Protein AF-A0A9E6D461-F1 (afdb_monomer)

Foldseek 3Di:
DDDDPPPDDDDPDDPPDDDDCDVVQLVVQLVVLLVVLVVLCVVPVFDPVLSVLSSVLSSQLSVQCVVPPPPDDCPDPSNVVSNVVSVVSSLVSNCVRDPPVSVVVVVVVVVVVD

Sequence (114 aa):
MKKLITIGILAFLFVLGTQNLAAQNIKNIDVYAKTQSQEVKKLFDLDENATQVVWRAFYVKAKSYAESIDGKDQKSQSVIDVKKRIENIFKNTILMVLDDTQYTKFVKWMDNRK

Radius of gyration: 16.55 Å; Cα contacts (8 Å, |Δi|>4): 66; chains: 1; bounding box: 48×41×31 Å

Solvent-accessible surface area (backbone atoms only — not comparable to full-atom values): 6787 Å² total; per-residue (Å²): 139,83,90,77,82,83,82,83,85,86,84,87,77,82,89,88,75,87,89,73,56,68,68,56,48,53,52,50,38,51,53,50,13,50,52,52,20,53,52,52,20,69,74,68,71,48,53,72,67,49,27,49,52,41,21,51,34,45,32,53,44,52,50,48,41,61,73,69,42,61,98,52,64,73,83,39,67,68,40,47,53,49,50,53,51,45,52,49,53,34,51,56,52,44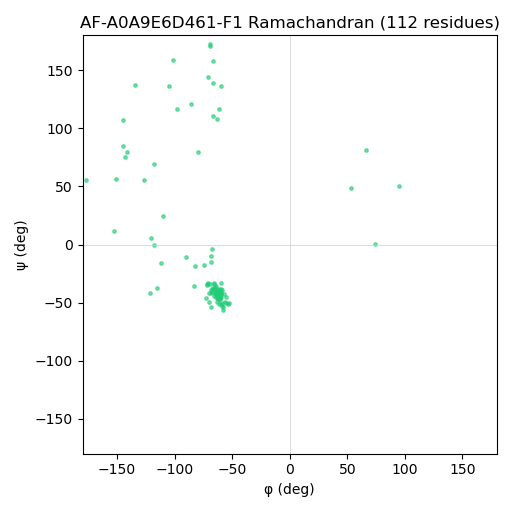,57,75,68,33,55,75,70,54,43,55,53,48,51,53,58,55,60,77,71,113

pLDDT: mean 82.26, std 18.4, range [36.72, 97.81]

Structure (mmCIF, N/CA/C/O backbone):
data_AF-A0A9E6D461-F1
#
_entry.id   AF-A0A9E6D461-F1
#
loop_
_atom_site.group_PDB
_atom_site.id
_atom_site.type_symbol
_atom_site.label_atom_id
_atom_site.label_alt_id
_atom_site.label_comp_id
_atom_site.label_asym_id
_atom_site.label_entity_id
_atom_site.label_seq_id
_atom_site.pdbx_PDB_ins_code
_atom_site.Cartn_x
_atom_site.Cartn_y
_atom_site.Cartn_z
_atom_site.occupancy
_atom_site.B_iso_or_equiv
_atom_site.auth_seq_id
_atom_site.auth_comp_id
_atom_site.auth_asym_id
_atom_site.auth_atom_id
_atom_site.pdbx_PDB_model_num
ATOM 1 N N . MET A 1 1 ? 28.836 29.241 13.885 1.00 42.00 1 MET A N 1
ATOM 2 C CA . MET A 1 1 ? 28.415 29.317 12.463 1.00 42.00 1 MET A CA 1
ATOM 3 C C . MET A 1 1 ? 28.516 27.905 11.890 1.00 42.00 1 MET A C 1
ATOM 5 O O . MET A 1 1 ? 29.571 27.329 12.067 1.00 42.00 1 MET A O 1
ATOM 9 N N . LYS A 1 2 ? 27.528 27.230 11.296 1.00 36.72 2 LYS A N 1
ATOM 10 C CA . LYS A 1 2 ? 26.151 27.533 10.879 1.00 36.72 2 LYS A CA 1
ATOM 11 C C . LYS A 1 2 ? 25.262 26.358 11.335 1.00 36.72 2 LYS A C 1
ATOM 13 O O . LYS A 1 2 ? 25.659 25.207 11.204 1.00 36.72 2 LYS A O 1
ATOM 18 N N . LYS A 1 3 ? 24.084 26.658 11.885 1.00 47.97 3 LYS A N 1
ATOM 19 C CA . LYS A 1 3 ? 23.029 25.682 12.187 1.00 47.97 3 LYS A CA 1
ATOM 20 C C . LYS A 1 3 ? 22.199 25.491 10.920 1.00 47.97 3 LYS A C 1
ATOM 22 O O . LYS A 1 3 ? 21.629 26.472 10.462 1.00 47.97 3 LYS A O 1
ATOM 27 N N . LEU A 1 4 ? 22.108 24.272 1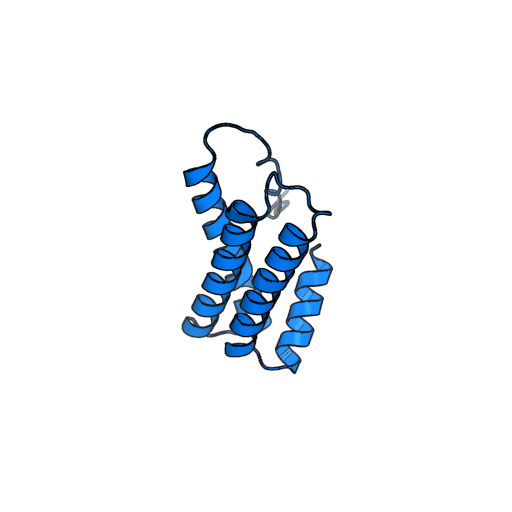0.397 1.00 45.47 4 LEU A N 1
ATOM 28 C CA . LEU A 1 4 ? 21.034 23.848 9.492 1.00 45.47 4 LEU A CA 1
ATOM 29 C C . LEU A 1 4 ? 20.659 22.409 9.842 1.00 45.47 4 LEU A C 1
ATOM 31 O O . LEU A 1 4 ? 21.088 21.441 9.222 1.00 45.47 4 LEU A O 1
ATOM 35 N N . ILE A 1 5 ? 19.863 22.300 10.902 1.00 53.41 5 ILE A N 1
ATOM 36 C CA . ILE A 1 5 ? 19.035 21.132 11.162 1.00 53.41 5 ILE A CA 1
ATOM 37 C C . ILE A 1 5 ? 18.042 21.077 9.997 1.00 53.41 5 ILE A C 1
ATOM 39 O O . ILE A 1 5 ? 17.151 21.920 9.909 1.00 53.41 5 ILE A O 1
ATOM 43 N N . THR A 1 6 ? 18.202 20.118 9.087 1.00 43.38 6 THR A N 1
ATOM 44 C CA . THR A 1 6 ? 17.177 19.836 8.074 1.00 43.38 6 THR A CA 1
ATOM 45 C C . THR A 1 6 ? 16.091 18.995 8.742 1.00 43.38 6 THR A C 1
ATOM 47 O O . THR A 1 6 ? 16.068 17.772 8.657 1.00 43.38 6 THR A O 1
ATOM 50 N N . ILE A 1 7 ? 15.229 19.686 9.492 1.00 49.50 7 ILE A N 1
ATOM 51 C CA . ILE A 1 7 ? 13.894 19.225 9.878 1.00 49.50 7 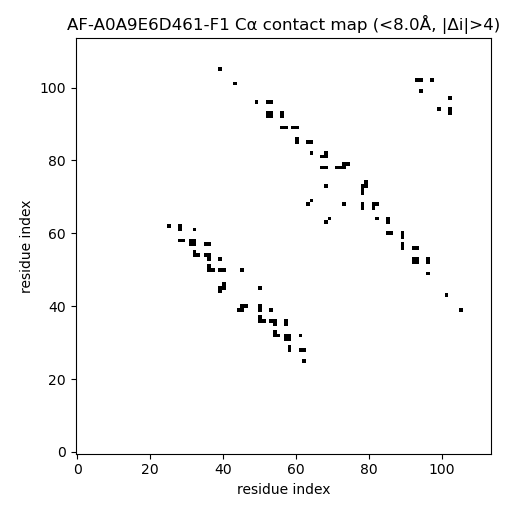ILE A CA 1
ATOM 52 C C . ILE A 1 7 ? 13.113 19.027 8.579 1.00 49.50 7 ILE A C 1
ATOM 54 O O . ILE A 1 7 ? 12.902 19.982 7.836 1.00 49.50 7 ILE A O 1
ATOM 58 N N . GLY A 1 8 ? 12.717 17.789 8.288 1.00 47.94 8 GLY A N 1
ATOM 59 C CA . GLY A 1 8 ? 12.007 17.473 7.049 1.00 47.94 8 GLY A CA 1
ATOM 60 C C . GLY A 1 8 ? 11.078 16.266 7.104 1.00 47.94 8 GLY A C 1
ATOM 61 O O . GLY A 1 8 ? 10.636 15.832 6.051 1.00 47.94 8 GLY A O 1
ATOM 62 N N . ILE A 1 9 ? 10.772 15.713 8.284 1.00 50.94 9 ILE A N 1
ATOM 63 C CA . ILE A 1 9 ? 9.711 14.704 8.444 1.00 50.94 9 ILE A CA 1
ATOM 64 C C . ILE A 1 9 ? 9.014 14.950 9.785 1.00 50.94 9 ILE A C 1
ATOM 66 O O . ILE A 1 9 ? 9.254 14.264 10.773 1.00 50.94 9 ILE A O 1
ATOM 70 N N . LEU A 1 10 ? 8.175 15.983 9.845 1.00 55.03 10 LEU A N 1
ATOM 71 C CA . LEU A 1 10 ? 7.228 16.149 10.946 1.00 55.03 10 LEU A CA 1
ATOM 72 C C . LEU A 1 10 ? 5.929 16.765 10.420 1.00 55.03 10 LEU A C 1
ATOM 74 O O . LEU A 1 10 ? 5.729 17.973 10.464 1.00 55.03 10 LEU A O 1
ATOM 78 N N . ALA A 1 11 ? 5.048 15.911 9.906 1.00 47.28 11 ALA A N 1
ATOM 79 C CA . ALA A 1 11 ? 3.637 16.231 9.706 1.00 47.28 11 ALA A CA 1
ATOM 80 C C . ALA A 1 11 ? 2.791 14.949 9.802 1.00 47.28 11 ALA A C 1
ATOM 82 O O . ALA A 1 11 ? 2.079 14.583 8.878 1.00 47.28 11 ALA A O 1
ATOM 83 N N . PHE A 1 12 ? 2.903 14.245 10.932 1.00 51.47 12 PHE A N 1
ATOM 84 C CA . PHE A 1 12 ? 1.965 13.184 11.339 1.00 51.47 12 PHE A CA 1
ATOM 85 C C . PHE A 1 12 ? 1.120 13.613 12.548 1.00 51.47 12 PHE A C 1
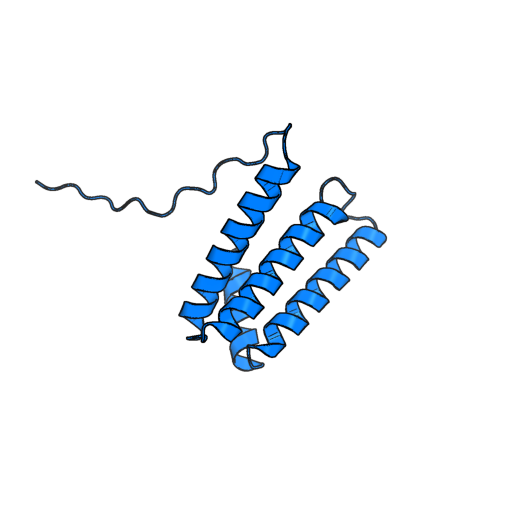ATOM 87 O O . PHE A 1 12 ? 0.631 12.799 13.324 1.00 51.47 12 PHE A O 1
ATOM 94 N N . LEU A 1 13 ? 0.955 14.923 12.720 1.00 52.19 13 LEU A N 1
ATOM 95 C CA . LEU A 1 13 ? 0.184 15.496 13.806 1.00 52.19 13 LEU A CA 1
ATOM 96 C C . LEU A 1 13 ? -1.231 15.843 13.325 1.00 52.19 13 LEU A C 1
ATOM 98 O O . LEU A 1 13 ? -1.421 16.720 12.491 1.00 52.19 13 LEU A O 1
ATOM 102 N N . PHE A 1 14 ? -2.198 15.149 13.930 1.00 47.56 14 PHE A N 1
ATOM 103 C CA . PHE A 1 14 ? -3.575 15.588 14.168 1.00 47.56 14 PHE A CA 1
ATOM 104 C C . PHE A 1 14 ? -4.501 15.815 12.963 1.00 47.56 14 PHE A C 1
ATOM 106 O O . PHE A 1 14 ? -4.848 16.945 12.637 1.00 47.56 14 PHE A O 1
ATOM 113 N N . VAL A 1 15 ? -5.087 14.734 12.436 1.00 55.03 15 VAL A N 1
ATOM 114 C CA . VAL A 1 15 ? -6.435 14.818 11.832 1.00 55.03 15 VAL A CA 1
ATOM 115 C C . VAL A 1 15 ? -7.352 13.761 12.453 1.00 55.03 15 VAL A C 1
ATOM 117 O O . VAL A 1 15 ? -7.937 12.917 11.788 1.00 55.03 15 VAL A O 1
ATOM 120 N N . LEU A 1 16 ? -7.458 13.810 13.780 1.00 58.44 16 LEU A N 1
ATOM 121 C CA . LEU A 1 16 ? -8.602 13.291 14.530 1.00 58.44 16 LEU A CA 1
ATOM 122 C C . LEU A 1 16 ? -9.220 14.487 15.259 1.00 58.44 16 LEU A C 1
ATOM 124 O O . LEU A 1 16 ? -9.071 14.660 16.462 1.00 58.44 16 LEU A O 1
ATOM 128 N N . GLY A 1 17 ? -9.825 15.379 14.481 1.00 40.84 17 GLY A N 1
ATOM 129 C CA . GLY A 1 17 ? -10.509 16.575 14.957 1.00 40.84 17 GLY A CA 1
ATOM 130 C C . GLY A 1 17 ? -11.711 16.806 14.058 1.00 40.84 17 GLY A C 1
ATOM 131 O O . GLY A 1 17 ? -11.576 17.101 12.877 1.00 40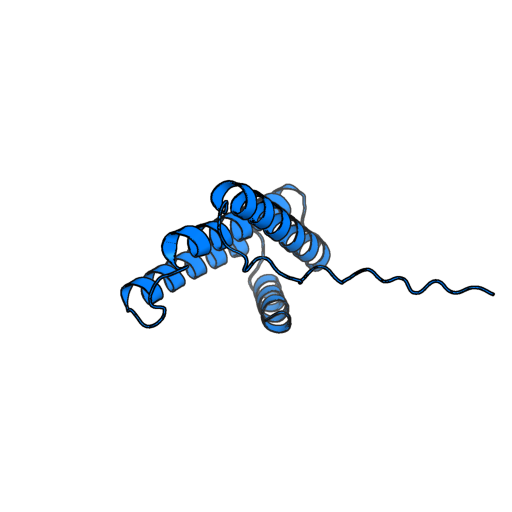.84 17 GLY A O 1
ATOM 132 N N . THR A 1 18 ? -12.880 16.528 14.606 1.00 61.66 18 THR A N 1
ATOM 133 C CA . THR A 1 18 ? -14.162 16.367 13.928 1.00 61.66 18 THR A CA 1
ATOM 134 C C . THR A 1 18 ? -14.697 17.658 13.287 1.00 61.66 18 THR A C 1
ATOM 136 O O . THR A 1 18 ? -14.427 18.742 13.788 1.00 61.66 18 THR A O 1
ATOM 139 N N . GLN A 1 19 ? -15.590 17.490 12.295 1.00 41.81 19 GLN A N 1
ATOM 140 C CA . GLN A 1 19 ? -16.604 18.460 11.816 1.00 41.81 19 GLN A CA 1
ATOM 141 C C . GLN A 1 19 ? -16.247 19.368 10.612 1.00 41.81 19 GLN A C 1
ATOM 143 O O . GLN A 1 19 ? -16.471 20.569 10.642 1.00 41.81 19 GLN A O 1
ATOM 148 N N . ASN A 1 20 ? -15.746 18.780 9.515 1.00 45.84 20 ASN A N 1
ATOM 149 C CA . ASN A 1 20 ? -16.140 19.074 8.111 1.00 45.84 20 ASN A CA 1
ATOM 150 C C . ASN A 1 20 ? -15.393 18.123 7.147 1.00 45.84 20 ASN A C 1
ATOM 152 O O . ASN A 1 20 ? -14.631 18.507 6.260 1.00 45.84 20 ASN A O 1
ATOM 156 N N . LEU A 1 21 ? -15.551 16.822 7.403 1.00 47.06 21 LEU A N 1
ATOM 157 C CA . LEU A 1 21 ? -14.532 15.811 7.113 1.00 47.06 21 LEU A CA 1
ATOM 158 C C . LEU A 1 21 ? -14.496 15.295 5.670 1.00 47.06 21 LEU A C 1
ATOM 160 O O . LEU A 1 21 ? -13.478 14.748 5.282 1.00 47.06 21 LEU A O 1
ATOM 164 N N . ALA A 1 22 ? -15.540 15.447 4.850 1.00 52.75 22 ALA A N 1
ATOM 165 C CA . ALA A 1 22 ? -15.591 14.742 3.561 1.00 52.75 22 ALA A CA 1
ATOM 166 C C . ALA A 1 22 ? -14.543 15.249 2.548 1.00 52.75 22 ALA A C 1
ATOM 168 O O . ALA A 1 22 ? -13.729 14.471 2.054 1.00 52.75 22 ALA A O 1
ATOM 169 N N . ALA A 1 23 ? -14.502 16.557 2.272 1.00 51.50 23 ALA A N 1
ATOM 170 C CA . ALA A 1 23 ? -13.541 17.128 1.322 1.00 51.50 23 ALA A CA 1
ATOM 171 C C . ALA A 1 23 ? -12.106 17.148 1.878 1.00 51.50 23 ALA A C 1
ATOM 173 O O . ALA A 1 23 ? -11.146 16.920 1.138 1.00 51.50 23 ALA A O 1
ATOM 174 N N . GLN A 1 24 ? -11.957 17.375 3.189 1.00 54.69 24 GLN A N 1
ATOM 175 C CA . GLN A 1 24 ? -10.658 17.335 3.859 1.00 54.69 24 GLN A CA 1
ATOM 176 C C . GLN A 1 24 ? -10.094 15.908 3.890 1.00 54.69 24 GLN A C 1
ATOM 178 O O . GLN A 1 24 ? -8.923 15.724 3.565 1.00 54.69 24 GLN A O 1
ATOM 183 N N . ASN A 1 25 ? -10.923 14.890 4.156 1.00 65.81 25 ASN A N 1
ATOM 184 C CA . ASN A 1 25 ? -10.512 13.488 4.062 1.00 65.81 25 ASN A CA 1
ATOM 185 C C . ASN A 1 25 ? -10.135 13.117 2.634 1.00 65.81 25 ASN A C 1
ATOM 187 O O . ASN A 1 25 ? -9.090 12.509 2.446 1.00 65.81 25 ASN A O 1
ATOM 191 N N . ILE A 1 26 ? -10.909 13.518 1.619 1.00 65.81 26 ILE A N 1
ATOM 192 C CA . ILE A 1 26 ? -10.566 13.219 0.219 1.00 65.81 26 ILE A CA 1
ATOM 193 C C . ILE A 1 26 ? -9.216 13.841 -0.166 1.00 65.81 26 ILE A C 1
ATOM 195 O O . ILE A 1 26 ? -8.384 13.165 -0.773 1.00 65.81 26 ILE A O 1
ATOM 199 N N . LYS A 1 27 ? -8.960 15.099 0.219 1.00 68.69 27 LYS A N 1
ATOM 200 C CA . LYS A 1 27 ? -7.671 15.762 -0.033 1.00 68.69 27 LYS A CA 1
ATOM 201 C C . LYS A 1 27 ? -6.522 15.065 0.702 1.00 68.69 27 LYS A C 1
ATOM 203 O O . LYS A 1 27 ? -5.461 14.862 0.119 1.00 68.69 27 LYS A O 1
ATOM 208 N N . ASN A 1 28 ? -6.738 14.657 1.950 1.00 84.44 28 ASN A N 1
ATOM 209 C CA . ASN A 1 28 ? -5.738 13.932 2.734 1.00 84.44 28 ASN A CA 1
ATOM 210 C C . ASN A 1 28 ? -5.460 12.534 2.157 1.00 84.44 28 ASN A C 1
ATOM 212 O O . ASN A 1 28 ? -4.306 12.115 2.112 1.00 84.44 28 ASN A O 1
ATOM 216 N N . ILE A 1 29 ? -6.489 11.844 1.655 1.00 88.38 29 ILE A N 1
ATOM 217 C CA . ILE A 1 29 ? -6.373 10.540 0.991 1.00 88.38 29 ILE A CA 1
ATOM 218 C C . ILE A 1 29 ? -5.562 10.660 -0.303 1.00 88.38 29 ILE A C 1
ATOM 220 O O . ILE A 1 29 ? -4.689 9.831 -0.547 1.00 88.38 29 ILE A O 1
ATOM 224 N N . ASP A 1 30 ? -5.808 11.688 -1.118 1.00 88.50 30 ASP A N 1
ATOM 225 C CA . ASP A 1 30 ? -5.035 11.922 -2.342 1.00 88.50 30 ASP A CA 1
ATOM 226 C C . ASP A 1 30 ? -3.555 12.198 -2.042 1.00 88.50 30 ASP A C 1
ATOM 228 O O . ASP A 1 30 ? -2.677 11.578 -2.643 1.00 88.50 30 ASP A O 1
ATOM 232 N N . VAL A 1 31 ? -3.266 13.072 -1.071 1.00 91.12 31 VAL A N 1
ATOM 233 C CA . VAL A 1 31 ? -1.887 13.376 -0.648 1.00 91.12 31 VAL A CA 1
ATOM 234 C C . VAL A 1 31 ? -1.194 12.132 -0.089 1.00 91.12 31 VAL A C 1
ATOM 236 O O . VAL A 1 31 ? -0.045 11.859 -0.449 1.00 91.12 31 VAL A O 1
ATOM 239 N N . TYR A 1 32 ? -1.892 11.350 0.739 1.00 88.94 32 TYR A N 1
ATOM 240 C CA . TYR A 1 32 ? -1.400 10.072 1.249 1.00 88.94 32 TYR A CA 1
ATOM 241 C C . TYR A 1 32 ? -1.061 9.122 0.097 1.00 88.94 32 TYR A C 1
ATOM 243 O O . TYR A 1 32 ? 0.077 8.667 -0.008 1.00 88.94 32 TYR A O 1
ATOM 251 N N . ALA A 1 33 ? -2.009 8.885 -0.812 1.00 92.69 33 ALA A N 1
ATOM 252 C CA . ALA A 1 33 ? -1.828 7.976 -1.934 1.00 92.69 33 ALA A CA 1
ATOM 253 C C . ALA A 1 33 ? -0.675 8.412 -2.848 1.00 92.69 33 ALA A C 1
ATOM 255 O O . ALA A 1 33 ? 0.126 7.570 -3.250 1.00 92.69 33 ALA A O 1
ATOM 256 N N . LYS A 1 34 ? -0.549 9.718 -3.133 1.00 93.44 34 LYS A N 1
ATOM 257 C CA . LYS A 1 34 ? 0.562 10.282 -3.924 1.00 93.44 34 LYS A CA 1
ATOM 258 C C . LYS A 1 34 ? 1.900 10.059 -3.245 1.00 93.44 34 LYS A C 1
ATOM 260 O O . LYS A 1 34 ? 2.861 9.663 -3.895 1.00 93.44 34 LYS A O 1
ATOM 265 N N . THR A 1 35 ? 1.966 10.298 -1.940 1.00 92.31 35 THR A N 1
ATOM 266 C CA . THR A 1 35 ? 3.195 10.090 -1.169 1.00 92.31 35 THR A CA 1
ATOM 267 C C . THR A 1 35 ? 3.621 8.628 -1.229 1.00 92.31 35 THR A C 1
ATOM 269 O O . THR A 1 35 ? 4.750 8.336 -1.616 1.00 92.31 35 THR A O 1
ATOM 272 N N . GLN A 1 36 ? 2.696 7.709 -0.934 1.00 92.06 36 GLN A N 1
ATOM 273 C CA . GLN A 1 36 ? 2.986 6.277 -0.951 1.00 92.06 36 GLN A CA 1
ATOM 274 C C . GLN A 1 36 ? 3.405 5.797 -2.345 1.00 92.06 36 GLN A C 1
ATOM 276 O O . GLN A 1 36 ? 4.412 5.106 -2.478 1.00 92.06 36 GLN A O 1
ATOM 281 N N . SER A 1 37 ? 2.698 6.201 -3.405 1.00 93.88 37 SER A N 1
ATOM 282 C CA . SER A 1 37 ? 3.041 5.775 -4.765 1.00 93.88 37 SER A CA 1
ATOM 283 C C . SER A 1 37 ? 4.404 6.286 -5.220 1.00 93.88 37 SER A C 1
ATOM 285 O O . SER A 1 37 ? 5.112 5.565 -5.913 1.00 93.88 37 SER A O 1
ATOM 287 N N . GLN A 1 38 ? 4.804 7.496 -4.818 1.00 95.88 38 GLN A N 1
ATOM 288 C CA . GLN A 1 38 ? 6.125 8.040 -5.148 1.00 95.88 38 GLN A CA 1
ATOM 289 C C . GLN A 1 38 ? 7.256 7.339 -4.390 1.00 95.88 38 GLN A C 1
ATOM 291 O O . GLN A 1 38 ? 8.356 7.187 -4.916 1.00 95.88 38 GLN A O 1
ATOM 296 N N . GLU A 1 39 ? 7.014 6.887 -3.163 1.00 92.88 39 GLU A N 1
ATOM 297 C CA . GLU A 1 39 ? 7.995 6.079 -2.437 1.00 92.88 39 GLU A CA 1
ATOM 298 C C . GLU A 1 39 ? 8.132 4.681 -3.050 1.00 92.88 39 GLU A C 1
ATOM 300 O O . GLU A 1 39 ? 9.252 4.212 -3.238 1.00 92.88 39 GLU A O 1
ATOM 305 N N . VAL A 1 40 ? 7.019 4.047 -3.438 1.00 93.69 40 VAL A N 1
ATOM 306 C CA . VAL A 1 40 ? 7.034 2.760 -4.156 1.00 93.69 40 VAL A CA 1
ATOM 307 C C . VAL A 1 40 ? 7.715 2.908 -5.517 1.00 93.69 40 VAL A C 1
ATOM 309 O O . VAL A 1 40 ? 8.539 2.068 -5.872 1.00 93.69 40 VAL A O 1
ATOM 312 N N . LYS A 1 41 ? 7.455 4.009 -6.236 1.00 95.69 41 LYS A N 1
ATOM 313 C CA . LYS A 1 41 ? 8.165 4.358 -7.471 1.00 95.69 41 LYS A CA 1
ATOM 314 C C . LYS A 1 41 ? 9.674 4.359 -7.258 1.00 95.69 41 LYS A C 1
ATOM 316 O O . LYS A 1 41 ? 10.381 3.702 -8.002 1.00 95.69 41 LYS A O 1
ATOM 321 N N . LYS A 1 42 ? 10.166 5.046 -6.224 1.00 94.88 42 LYS A N 1
ATOM 322 C CA . LYS A 1 42 ? 11.604 5.088 -5.903 1.00 94.88 42 LYS A CA 1
ATOM 323 C C . LYS A 1 42 ? 12.161 3.729 -5.481 1.00 94.88 42 LYS A C 1
ATOM 325 O O . LYS A 1 42 ? 13.320 3.444 -5.748 1.00 94.88 42 LYS A O 1
ATOM 330 N N . LEU A 1 43 ? 11.360 2.914 -4.796 1.00 93.50 43 LEU A N 1
ATOM 331 C CA . LEU A 1 43 ? 11.785 1.613 -4.283 1.00 93.50 43 LEU A CA 1
ATOM 332 C C . LEU A 1 43 ? 11.970 0.568 -5.393 1.00 93.50 43 LEU A C 1
ATOM 334 O O . LEU A 1 43 ? 12.839 -0.294 -5.272 1.00 93.50 43 LEU A O 1
ATOM 338 N N . PHE A 1 44 ? 11.157 0.639 -6.449 1.00 93.94 44 PHE A N 1
ATOM 339 C CA . PHE A 1 44 ? 11.136 -0.351 -7.533 1.00 93.94 44 PHE A CA 1
ATOM 340 C C . PHE A 1 44 ? 11.442 0.222 -8.918 1.00 93.94 44 PHE A C 1
ATOM 342 O O . PHE A 1 44 ? 11.344 -0.512 -9.893 1.00 93.94 44 PHE A O 1
ATOM 349 N N . ASP A 1 45 ? 11.806 1.502 -8.993 1.00 94.12 45 ASP A N 1
ATOM 350 C CA . ASP A 1 45 ? 12.060 2.243 -10.234 1.00 94.12 45 ASP A CA 1
ATOM 351 C C . ASP A 1 45 ? 10.895 2.154 -11.239 1.00 94.12 45 ASP A C 1
ATOM 353 O O . ASP A 1 45 ? 11.056 1.821 -12.410 1.00 94.12 45 ASP A O 1
ATOM 357 N N . LEU A 1 46 ? 9.674 2.398 -10.748 1.00 94.56 46 LEU A N 1
ATOM 358 C CA . LEU A 1 46 ? 8.464 2.280 -11.565 1.00 94.56 46 LEU A CA 1
ATOM 359 C C . LEU A 1 46 ? 8.364 3.399 -12.610 1.00 94.56 46 LEU A C 1
ATOM 361 O O . LEU A 1 46 ? 8.641 4.569 -12.327 1.00 94.56 46 LEU A O 1
ATOM 365 N N . ASP A 1 47 ? 7.840 3.064 -13.789 1.00 96.00 47 ASP A N 1
ATOM 366 C CA . ASP A 1 47 ? 7.417 4.072 -14.761 1.00 96.00 47 ASP A CA 1
ATOM 367 C C . ASP A 1 47 ? 6.165 4.844 -14.284 1.00 96.00 47 ASP A C 1
ATOM 369 O O . ASP A 1 47 ? 5.554 4.540 -13.252 1.00 96.00 47 ASP A O 1
ATOM 373 N N . GLU A 1 48 ? 5.775 5.890 -15.016 1.00 96.06 48 GLU A N 1
ATOM 374 C CA . GLU A 1 48 ? 4.627 6.728 -14.639 1.00 96.06 48 GLU A CA 1
ATOM 375 C C . GLU A 1 48 ? 3.285 5.980 -14.682 1.00 96.06 48 GLU A C 1
ATOM 377 O O . GLU A 1 48 ? 2.411 6.238 -13.851 1.00 96.06 48 GLU A O 1
ATOM 382 N N . ASN A 1 49 ? 3.118 5.023 -15.599 1.00 96.69 49 ASN A N 1
ATOM 383 C CA . ASN A 1 49 ? 1.880 4.254 -15.723 1.00 96.69 49 ASN A CA 1
ATOM 384 C C . ASN A 1 49 ? 1.723 3.307 -14.526 1.00 96.69 49 ASN A C 1
ATOM 386 O O . ASN A 1 49 ? 0.693 3.3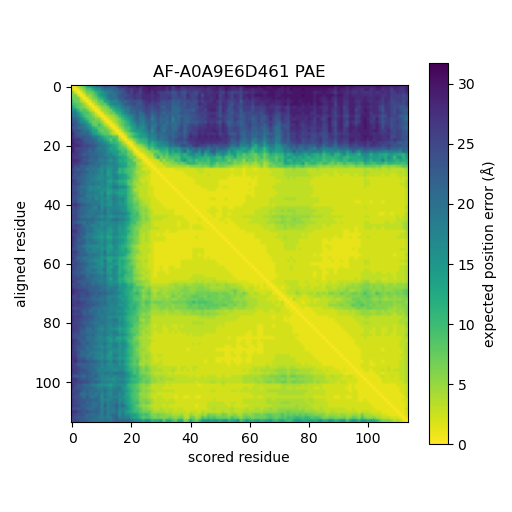10 -13.848 1.00 96.69 49 ASN A O 1
ATOM 390 N N . ALA A 1 50 ? 2.778 2.556 -14.216 1.00 96.06 50 ALA A N 1
ATOM 391 C CA . ALA A 1 50 ? 2.913 1.718 -13.034 1.00 96.06 50 ALA A CA 1
ATOM 392 C C . ALA A 1 50 ? 2.703 2.528 -11.745 1.00 96.06 50 ALA A C 1
ATOM 394 O O . ALA A 1 50 ? 1.930 2.135 -10.866 1.00 96.06 50 ALA A O 1
ATOM 395 N N . THR A 1 51 ? 3.312 3.712 -11.658 1.00 96.31 51 THR A N 1
ATOM 396 C CA . THR A 1 51 ? 3.141 4.629 -10.522 1.00 96.31 51 THR A CA 1
ATOM 397 C C . THR A 1 51 ? 1.688 5.078 -10.372 1.00 96.31 51 THR A C 1
ATOM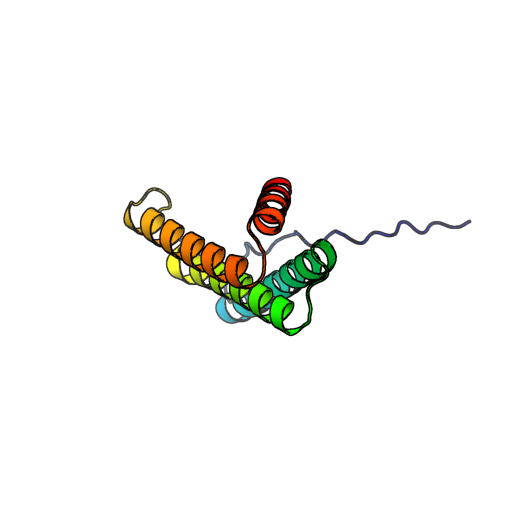 399 O O . THR A 1 51 ? 1.169 5.126 -9.253 1.00 96.31 51 THR A O 1
ATOM 402 N N . GLN A 1 52 ? 0.991 5.366 -11.476 1.00 97.50 52 GLN A N 1
ATOM 403 C CA . GLN A 1 52 ? -0.421 5.744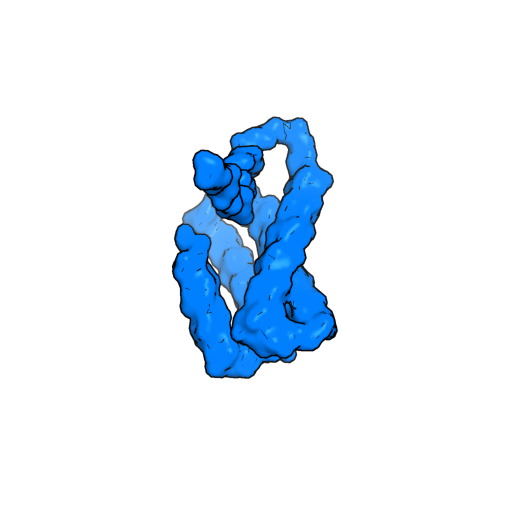 -11.444 1.00 97.50 52 GLN A CA 1
ATOM 404 C C . GLN A 1 52 ? -1.316 4.590 -10.970 1.00 97.50 52 GLN A C 1
ATOM 406 O O . GLN A 1 52 ? -2.269 4.827 -10.222 1.00 97.50 52 GLN A O 1
ATOM 411 N N . VAL A 1 53 ? -1.019 3.349 -11.362 1.00 97.81 53 VAL A N 1
ATOM 412 C CA . VAL A 1 53 ? -1.740 2.163 -10.872 1.00 97.81 53 VAL A CA 1
ATOM 413 C C . VAL A 1 53 ? -1.552 2.005 -9.363 1.00 97.81 53 VAL A C 1
ATOM 415 O O . VAL A 1 53 ? -2.536 1.854 -8.636 1.00 97.81 53 VAL A O 1
ATOM 418 N N . VAL A 1 54 ? -0.317 2.134 -8.868 1.00 96.94 54 VAL A N 1
ATOM 419 C CA . VAL A 1 54 ? -0.022 2.088 -7.427 1.00 96.94 54 VAL A CA 1
ATOM 420 C C . VAL A 1 54 ? -0.736 3.218 -6.677 1.00 96.94 54 VAL A C 1
ATOM 422 O O . VAL A 1 54 ? -1.355 2.973 -5.640 1.00 96.94 54 VAL A O 1
ATOM 425 N N . TRP A 1 55 ? -0.725 4.442 -7.212 1.00 97.31 55 TRP A N 1
ATOM 426 C CA . TRP A 1 55 ? -1.470 5.572 -6.644 1.00 97.31 55 TRP A CA 1
ATOM 427 C C . TRP A 1 55 ? -2.964 5.256 -6.507 1.00 97.31 55 TRP A C 1
ATOM 429 O O . TRP A 1 55 ? -3.531 5.416 -5.424 1.00 97.31 55 TRP A O 1
ATOM 439 N N . ARG A 1 56 ? -3.596 4.744 -7.573 1.00 96.69 56 ARG A N 1
ATOM 440 C CA . ARG A 1 56 ? -5.013 4.346 -7.548 1.00 96.69 56 ARG A CA 1
ATOM 441 C C . ARG A 1 56 ? -5.271 3.267 -6.502 1.00 96.69 56 ARG A C 1
ATOM 443 O O . ARG A 1 56 ? -6.269 3.361 -5.791 1.00 96.69 56 ARG A O 1
ATOM 450 N N . ALA A 1 57 ? -4.377 2.287 -6.370 1.00 96.88 57 ALA A N 1
ATOM 451 C CA . ALA A 1 57 ? -4.501 1.229 -5.371 1.00 96.88 57 ALA A CA 1
ATOM 452 C C . ALA A 1 57 ? -4.544 1.806 -3.944 1.00 96.88 57 ALA A C 1
ATOM 454 O O . ALA A 1 57 ? -5.467 1.502 -3.184 1.00 96.88 57 ALA A O 1
ATOM 455 N N . PHE A 1 58 ? -3.598 2.684 -3.590 1.00 94.56 58 PHE A N 1
ATOM 456 C CA . PHE A 1 58 ? -3.576 3.336 -2.274 1.00 94.56 58 PHE A CA 1
ATOM 457 C C . PHE A 1 58 ? -4.788 4.243 -2.049 1.00 94.56 58 PHE A C 1
ATOM 459 O O . PHE A 1 58 ? -5.382 4.203 -0.970 1.00 94.56 58 PHE A O 1
ATOM 466 N N . TYR A 1 59 ? -5.180 5.018 -3.062 1.00 95.06 59 TYR A N 1
ATOM 467 C CA . TYR A 1 59 ? -6.341 5.903 -2.992 1.00 95.06 59 TYR A CA 1
ATOM 468 C C . TYR A 1 59 ? -7.627 5.116 -2.714 1.00 95.06 59 TYR A C 1
ATOM 470 O O . TYR A 1 59 ? -8.351 5.421 -1.766 1.00 95.06 59 TYR A O 1
ATOM 478 N N . VAL A 1 60 ? -7.893 4.067 -3.500 1.00 94.44 60 VAL A N 1
ATOM 479 C CA . VAL A 1 60 ? -9.089 3.227 -3.348 1.00 94.44 60 VAL A CA 1
ATOM 480 C C . VAL A 1 60 ? -9.088 2.520 -1.999 1.00 94.44 60 VAL A C 1
ATOM 482 O O . VAL A 1 60 ? -10.129 2.494 -1.344 1.00 94.44 60 VAL A O 1
ATOM 485 N N . LYS A 1 61 ? -7.941 1.992 -1.548 1.00 93.19 61 LYS A N 1
ATOM 486 C CA . LYS A 1 61 ? -7.825 1.372 -0.223 1.00 93.19 61 LYS A CA 1
ATOM 487 C C . LYS A 1 61 ? -8.195 2.362 0.880 1.00 93.19 61 LYS A C 1
ATOM 489 O O . LYS A 1 61 ? -9.115 2.090 1.646 1.00 93.19 61 LYS A O 1
ATOM 494 N N . ALA A 1 62 ? -7.529 3.514 0.939 1.00 90.12 62 ALA A N 1
ATOM 495 C CA . ALA A 1 62 ? -7.756 4.508 1.986 1.00 90.12 62 ALA A CA 1
ATOM 496 C C . ALA A 1 62 ? -9.193 5.055 1.970 1.00 90.12 62 ALA A C 1
ATOM 498 O O . ALA A 1 62 ? -9.837 5.122 3.016 1.00 90.12 62 ALA A O 1
ATOM 499 N N . LYS A 1 63 ? -9.733 5.353 0.782 1.00 90.81 63 LYS A N 1
ATOM 500 C CA . LYS A 1 63 ? -11.130 5.769 0.617 1.00 90.81 63 LYS A CA 1
ATOM 501 C C . LYS A 1 63 ? -12.110 4.699 1.104 1.00 90.81 63 LYS A C 1
ATOM 503 O O . LYS A 1 63 ? -13.015 5.008 1.870 1.00 90.81 63 LYS A O 1
ATOM 508 N N . SER A 1 64 ? -11.903 3.440 0.720 1.00 89.56 64 SER A N 1
ATOM 509 C CA . SER A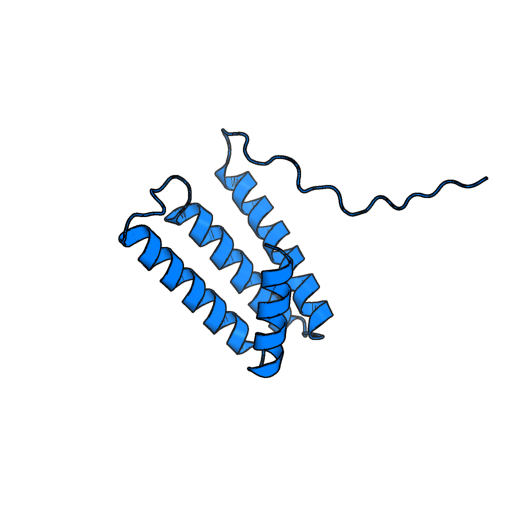 1 64 ? -12.793 2.340 1.115 1.00 89.56 64 SER A CA 1
ATOM 510 C C . SER A 1 64 ? -12.771 2.096 2.624 1.00 89.56 64 SER A C 1
ATOM 512 O O . SER A 1 64 ? -13.813 1.805 3.206 1.00 89.56 64 SER A O 1
ATOM 514 N N . TYR A 1 65 ? -11.610 2.237 3.273 1.00 88.88 65 TYR A N 1
ATOM 515 C CA . TYR A 1 65 ? -11.513 2.182 4.734 1.00 88.88 65 TYR A CA 1
ATOM 516 C C . TYR A 1 65 ? -12.302 3.324 5.386 1.00 88.88 65 TYR A C 1
ATOM 518 O O . TYR A 1 65 ? -13.155 3.058 6.234 1.00 88.88 65 TYR A O 1
ATOM 526 N N . ALA A 1 66 ? -12.104 4.559 4.922 1.00 87.25 66 ALA A N 1
ATOM 527 C CA . ALA A 1 66 ? -12.816 5.724 5.443 1.00 87.25 66 ALA A CA 1
ATOM 528 C C . ALA A 1 66 ? -14.346 5.617 5.288 1.00 87.25 66 ALA A C 1
ATOM 530 O O . ALA A 1 66 ? -15.093 6.015 6.174 1.00 87.25 66 ALA A O 1
ATOM 531 N N . GLU A 1 67 ? -14.832 5.064 4.176 1.00 87.19 67 GLU A N 1
ATOM 532 C CA . GLU A 1 67 ? -16.272 4.952 3.902 1.00 87.19 67 GLU A CA 1
ATOM 533 C C . GLU A 1 67 ? -16.918 3.725 4.559 1.00 87.19 67 GLU A C 1
ATOM 535 O O . GLU A 1 67 ? -18.082 3.757 4.965 1.00 87.19 67 GLU A O 1
ATOM 540 N N . SER A 1 68 ? -16.192 2.607 4.630 1.00 86.38 68 SER A N 1
ATOM 541 C CA . SER A 1 68 ? -16.792 1.310 4.956 1.00 86.38 68 SER A CA 1
ATOM 542 C C . SER A 1 68 ? -16.385 0.744 6.308 1.00 86.38 68 SER A C 1
ATOM 544 O O . SER A 1 68 ? -17.069 -0.174 6.766 1.00 86.38 68 SER A O 1
ATOM 546 N N . ILE A 1 69 ? -15.325 1.260 6.936 1.00 86.19 69 ILE A N 1
ATOM 547 C CA . ILE A 1 69 ? -14.728 0.711 8.162 1.00 86.19 69 ILE A CA 1
ATOM 548 C C . ILE A 1 69 ? -14.730 1.736 9.300 1.00 86.19 69 ILE A C 1
ATOM 550 O O . ILE A 1 69 ? -15.039 1.367 10.435 1.00 86.19 69 ILE A O 1
ATOM 554 N N . ASP A 1 70 ? -14.408 3.000 9.018 1.00 82.44 70 ASP A N 1
ATOM 555 C CA . ASP A 1 70 ? -14.321 4.037 10.049 1.00 82.44 70 ASP A CA 1
ATOM 556 C C . ASP A 1 70 ? -15.660 4.229 10.777 1.00 82.44 70 ASP A C 1
ATOM 558 O O . ASP A 1 70 ? -16.738 4.234 10.181 1.00 82.44 70 ASP A O 1
ATOM 562 N N . GLY A 1 71 ? -15.595 4.341 12.105 1.00 81.94 71 GLY A N 1
ATOM 563 C CA . GLY A 1 71 ? -16.774 4.468 12.967 1.00 81.94 71 GLY A CA 1
ATOM 564 C C . GLY A 1 71 ? -17.587 3.181 13.168 1.00 81.94 71 GLY A C 1
ATOM 565 O O . GLY A 1 71 ? -18.577 3.216 13.896 1.00 81.94 71 GLY A O 1
ATOM 566 N N . LYS A 1 72 ? -17.189 2.046 12.573 1.00 87.12 72 LYS A N 1
ATOM 567 C CA . LYS A 1 72 ? -17.860 0.746 12.754 1.00 87.12 72 LYS A CA 1
ATOM 568 C C . LYS A 1 72 ? -17.115 -0.163 13.730 1.00 87.12 72 LYS A C 1
ATOM 570 O O . LYS A 1 72 ? -15.911 -0.024 13.947 1.00 87.12 72 LYS A O 1
ATOM 575 N N . ASP A 1 73 ? -17.830 -1.144 14.285 1.00 88.81 73 ASP A N 1
ATOM 576 C CA . ASP A 1 73 ? -17.226 -2.161 15.148 1.00 88.81 73 ASP A CA 1
ATOM 577 C C . ASP A 1 73 ? -16.265 -3.055 14.355 1.00 88.81 73 ASP A C 1
ATOM 579 O O . ASP A 1 73 ? -16.668 -3.882 13.531 1.00 88.81 73 ASP A O 1
ATOM 583 N N . GLN A 1 74 ? -14.974 -2.913 14.650 1.00 86.25 74 GLN A N 1
ATOM 584 C CA . GLN A 1 74 ? -13.900 -3.648 13.994 1.00 86.25 74 GLN A CA 1
ATOM 585 C C . GLN A 1 74 ? -13.878 -5.147 14.303 1.00 86.25 74 GLN A C 1
ATOM 587 O O . GLN A 1 74 ? -13.186 -5.881 13.593 1.00 86.25 74 GLN A O 1
ATOM 592 N N . LYS A 1 75 ? -14.596 -5.593 15.340 1.00 90.81 75 LYS A N 1
ATOM 593 C CA . LYS A 1 75 ? -14.736 -7.011 15.695 1.00 90.81 75 LYS A CA 1
ATOM 594 C C . LYS A 1 75 ? -15.931 -7.671 15.013 1.00 90.81 75 LYS A C 1
ATOM 596 O O . LYS A 1 75 ? -16.035 -8.895 15.040 1.00 90.81 75 LYS A O 1
ATOM 601 N N . SER A 1 76 ? -16.814 -6.892 14.389 1.00 94.88 76 SER A N 1
ATOM 602 C CA . SER A 1 76 ? -17.949 -7.447 13.659 1.00 94.88 76 SER A CA 1
ATOM 603 C C . SER A 1 76 ? -17.483 -8.223 12.424 1.00 94.88 76 SER A C 1
ATOM 605 O O . SER A 1 76 ? -16.587 -7.795 11.689 1.00 94.88 76 SER A O 1
ATOM 607 N N . GLN A 1 77 ? -18.120 -9.370 12.175 1.00 94.25 77 GLN A N 1
ATOM 608 C CA . GLN A 1 77 ? -17.763 -10.239 11.053 1.00 94.25 77 GLN A CA 1
ATOM 609 C C . GLN A 1 77 ? -17.886 -9.513 9.705 1.00 94.25 77 GLN A C 1
ATOM 611 O O . GLN A 1 77 ? -17.012 -9.638 8.852 1.00 94.25 77 GLN A O 1
ATOM 616 N N . SER A 1 78 ? -18.912 -8.675 9.543 1.00 92.19 78 SER A N 1
ATOM 617 C CA . SER A 1 78 ? -19.117 -7.885 8.326 1.00 92.19 78 SER A CA 1
ATOM 618 C C . SER A 1 78 ? -17.972 -6.901 8.063 1.00 92.19 78 SER A C 1
ATOM 620 O O . SER A 1 78 ? -17.501 -6.802 6.933 1.00 92.19 78 SER A O 1
ATOM 622 N N . VAL A 1 79 ? -17.470 -6.207 9.090 1.00 90.94 79 VAL A N 1
ATOM 623 C CA . VAL A 1 79 ? -16.327 -5.288 8.956 1.00 90.94 79 VAL A CA 1
ATOM 624 C C . VAL A 1 79 ? -15.041 -6.058 8.660 1.00 90.94 79 VAL A C 1
ATOM 626 O O . VAL A 1 79 ? -14.253 -5.624 7.819 1.00 90.94 79 VAL A O 1
ATOM 629 N N . ILE A 1 80 ? -14.839 -7.224 9.280 1.00 93.06 80 ILE A N 1
ATOM 630 C CA . ILE A 1 80 ? -13.707 -8.115 8.977 1.00 93.06 80 ILE A CA 1
ATOM 631 C C . ILE A 1 80 ? -13.736 -8.558 7.507 1.00 93.06 80 ILE A C 1
ATOM 633 O O . ILE A 1 80 ? -12.709 -8.503 6.826 1.00 93.06 80 ILE A O 1
ATOM 637 N N . ASP A 1 81 ? -14.897 -8.960 6.995 1.00 95.00 81 ASP A N 1
ATOM 638 C CA . ASP A 1 81 ? -15.043 -9.423 5.613 1.00 95.00 81 ASP A CA 1
ATOM 639 C C . ASP A 1 81 ? -14.828 -8.290 4.602 1.00 95.00 81 ASP A C 1
ATOM 641 O O . ASP A 1 81 ? -14.169 -8.482 3.575 1.00 95.00 81 ASP A O 1
ATOM 645 N N . VAL A 1 82 ? -15.303 -7.079 4.914 1.00 93.31 82 VAL A N 1
ATOM 646 C CA . VAL A 1 82 ? -15.028 -5.887 4.100 1.00 93.31 82 VAL A CA 1
ATOM 647 C C . VAL A 1 82 ? -13.534 -5.561 4.098 1.00 93.31 82 VAL A C 1
ATOM 649 O O . VAL A 1 82 ? -12.980 -5.347 3.019 1.00 93.31 82 VAL A O 1
ATOM 652 N N . LYS A 1 83 ? -12.848 -5.594 5.253 1.00 91.75 83 LYS A N 1
ATOM 653 C CA . LYS A 1 83 ? -11.386 -5.398 5.317 1.00 91.75 83 LYS A CA 1
ATOM 654 C C . LYS A 1 83 ? -10.663 -6.385 4.407 1.00 91.75 83 LYS A C 1
ATOM 656 O O . LYS A 1 83 ? -9.874 -5.967 3.566 1.00 91.75 83 LYS A O 1
ATOM 661 N N . LYS A 1 84 ? -10.978 -7.682 4.510 1.00 95.62 84 LYS A N 1
ATOM 662 C CA . LYS A 1 84 ? -10.382 -8.721 3.651 1.00 95.62 84 LYS A CA 1
ATOM 663 C C . LYS A 1 84 ? -10.602 -8.432 2.168 1.00 95.62 84 LYS A C 1
ATOM 665 O O . LYS A 1 84 ? -9.673 -8.565 1.377 1.00 95.62 84 LYS A O 1
ATOM 670 N N . ARG A 1 85 ? -11.808 -8.004 1.782 1.00 95.88 85 ARG A N 1
ATOM 671 C CA . ARG A 1 85 ? -12.108 -7.639 0.391 1.00 95.88 85 ARG A CA 1
ATOM 672 C C . ARG A 1 85 ? -11.262 -6.455 -0.082 1.00 95.88 85 ARG A C 1
ATOM 674 O O . ARG A 1 85 ? -10.697 -6.531 -1.169 1.00 95.88 85 ARG A O 1
ATOM 681 N N . ILE A 1 86 ? -11.152 -5.400 0.726 1.00 93.94 86 ILE A N 1
ATOM 682 C CA . ILE A 1 86 ? -10.333 -4.224 0.402 1.00 93.94 86 ILE A CA 1
ATOM 683 C C . ILE A 1 86 ? -8.857 -4.622 0.260 1.00 93.94 86 ILE A C 1
ATOM 685 O O . ILE A 1 86 ? -8.222 -4.254 -0.727 1.00 93.94 86 ILE A O 1
ATOM 689 N N . GLU A 1 87 ? -8.321 -5.410 1.196 1.00 93.56 87 GLU A N 1
ATOM 690 C CA . GLU A 1 87 ? -6.932 -5.886 1.139 1.00 93.56 87 GLU A CA 1
ATOM 691 C C . GLU A 1 87 ? -6.669 -6.770 -0.087 1.00 93.56 87 GLU A C 1
ATOM 693 O O . GLU A 1 87 ? -5.629 -6.629 -0.727 1.00 93.56 87 GLU A O 1
ATOM 698 N N . ASN A 1 88 ? -7.616 -7.631 -0.469 1.00 96.56 88 ASN A N 1
ATOM 699 C CA . ASN A 1 88 ? -7.489 -8.462 -1.666 1.00 96.56 88 ASN A CA 1
ATOM 700 C C . ASN A 1 88 ? -7.480 -7.625 -2.951 1.00 96.56 88 ASN A C 1
ATOM 702 O O . ASN A 1 88 ? -6.644 -7.858 -3.820 1.00 96.56 88 ASN A O 1
ATOM 706 N N . ILE A 1 89 ? -8.368 -6.632 -3.068 1.00 95.88 89 ILE A N 1
ATOM 707 C CA . ILE A 1 89 ? -8.381 -5.712 -4.218 1.00 95.88 89 ILE A CA 1
ATOM 708 C C . ILE A 1 89 ? -7.055 -4.951 -4.296 1.00 95.88 89 ILE A C 1
ATOM 710 O O . ILE A 1 89 ? -6.451 -4.865 -5.367 1.00 95.88 89 ILE A O 1
ATOM 714 N N . PHE A 1 90 ? -6.580 -4.437 -3.160 1.00 95.88 90 PHE A N 1
ATOM 715 C CA . PHE A 1 90 ? -5.303 -3.739 -3.077 1.00 95.88 90 PHE A CA 1
ATOM 716 C C . PHE A 1 90 ? -4.144 -4.636 -3.521 1.00 95.88 90 PHE A C 1
ATOM 718 O O . PHE A 1 90 ? -3.409 -4.273 -4.435 1.00 95.88 90 PHE A O 1
ATOM 725 N N . LYS A 1 91 ? -4.024 -5.834 -2.937 1.00 94.75 91 LYS A N 1
ATOM 726 C CA . LYS A 1 91 ? -3.005 -6.825 -3.301 1.00 94.75 91 LYS A CA 1
ATOM 727 C C . LYS A 1 91 ? -3.027 -7.134 -4.796 1.00 94.75 91 LYS A C 1
ATOM 729 O O . LYS A 1 91 ? -1.987 -7.044 -5.437 1.00 94.75 91 LYS A O 1
ATOM 734 N N . ASN A 1 92 ? -4.195 -7.464 -5.341 1.00 96.12 92 ASN A N 1
ATOM 735 C CA . ASN A 1 92 ? -4.326 -7.828 -6.750 1.00 96.12 92 ASN A CA 1
ATOM 736 C C . ASN A 1 92 ? -3.918 -6.673 -7.666 1.00 96.12 92 ASN A C 1
ATOM 738 O O . ASN A 1 92 ? -3.250 -6.906 -8.663 1.00 96.12 92 ASN A O 1
ATOM 742 N N . THR A 1 93 ? -4.258 -5.433 -7.303 1.00 96.12 93 THR A N 1
ATOM 743 C CA . THR A 1 93 ? -3.875 -4.247 -8.084 1.00 96.12 93 THR A CA 1
ATOM 744 C C . THR A 1 93 ? -2.365 -4.012 -8.045 1.00 96.12 93 THR A C 1
ATOM 746 O O . THR A 1 93 ? -1.766 -3.702 -9.068 1.00 96.12 93 THR A O 1
ATOM 749 N N . ILE A 1 94 ? -1.724 -4.188 -6.885 1.00 96.38 94 ILE A N 1
ATOM 750 C CA . ILE A 1 94 ? -0.265 -4.054 -6.763 1.00 96.38 94 ILE A CA 1
ATOM 751 C C . ILE A 1 94 ? 0.461 -5.142 -7.569 1.00 96.38 94 ILE A C 1
ATOM 753 O O . ILE A 1 94 ? 1.449 -4.840 -8.233 1.00 96.38 94 ILE A O 1
ATOM 757 N N . LEU A 1 95 ? -0.049 -6.377 -7.575 1.00 95.12 95 LEU A N 1
ATOM 758 C CA . LEU A 1 95 ? 0.508 -7.490 -8.358 1.00 95.12 95 LEU A CA 1
ATOM 759 C C . LEU A 1 95 ? 0.351 -7.329 -9.881 1.00 95.12 95 LEU A C 1
ATOM 761 O O . LEU A 1 95 ? 0.947 -8.085 -10.636 1.00 95.12 95 LEU A O 1
ATOM 765 N N . MET A 1 96 ? -0.419 -6.344 -10.360 1.00 95.31 96 MET A N 1
ATOM 766 C CA . MET A 1 96 ? -0.415 -5.979 -11.785 1.00 95.31 96 MET A CA 1
ATOM 767 C C . MET A 1 96 ? 0.847 -5.209 -12.192 1.00 95.31 96 MET A C 1
ATOM 769 O O . MET A 1 96 ? 1.116 -5.067 -13.381 1.00 95.31 96 MET A O 1
ATOM 773 N N . VAL A 1 97 ? 1.571 -4.659 -11.215 1.00 95.81 97 VAL A N 1
ATOM 774 C CA . VAL A 1 97 ? 2.728 -3.778 -11.422 1.00 95.81 97 VAL A CA 1
ATOM 775 C C . VAL A 1 97 ? 4.011 -4.409 -10.900 1.00 95.81 97 VAL A C 1
ATOM 777 O O . VAL A 1 97 ? 5.068 -4.225 -11.493 1.00 95.81 97 VAL A O 1
ATOM 780 N N . LEU A 1 98 ? 3.923 -5.120 -9.777 1.00 94.06 98 LEU A N 1
ATOM 781 C CA . LEU A 1 98 ? 5.057 -5.760 -9.128 1.00 94.06 98 LEU A CA 1
ATOM 782 C C . LEU A 1 98 ? 5.023 -7.266 -9.370 1.00 94.06 98 LEU A C 1
ATOM 784 O O . LEU A 1 98 ? 3.978 -7.892 -9.190 1.00 94.06 98 LEU A O 1
ATOM 788 N N . ASP A 1 99 ? 6.178 -7.849 -9.686 1.00 91.56 99 ASP A N 1
ATOM 789 C CA . ASP A 1 99 ? 6.348 -9.303 -9.651 1.00 91.56 99 ASP A CA 1
ATOM 790 C C . ASP A 1 99 ? 6.325 -9.845 -8.204 1.00 91.56 99 ASP A C 1
ATOM 792 O O . ASP A 1 99 ? 6.379 -9.088 -7.231 1.00 91.56 99 ASP A O 1
ATOM 796 N N . ASP A 1 100 ? 6.274 -11.167 -8.031 1.00 91.06 100 ASP A N 1
ATOM 797 C CA . ASP A 1 100 ? 6.196 -11.800 -6.704 1.00 91.06 100 ASP A CA 1
ATOM 798 C C . ASP A 1 100 ? 7.390 -11.460 -5.785 1.00 91.06 100 ASP A C 1
ATOM 800 O O . ASP A 1 100 ? 7.248 -11.328 -4.558 1.00 91.06 100 ASP A O 1
ATOM 804 N N . THR A 1 101 ? 8.582 -11.275 -6.360 1.00 92.00 101 THR A N 1
ATOM 805 C CA . THR A 1 101 ? 9.799 -10.923 -5.614 1.00 92.00 101 THR A CA 1
ATOM 806 C C . THR A 1 101 ? 9.735 -9.473 -5.141 1.00 92.00 101 THR A C 1
ATOM 808 O O . THR A 1 101 ? 10.014 -9.175 -3.973 1.00 92.00 101 THR A O 1
ATOM 811 N N . GLN A 1 102 ? 9.343 -8.560 -6.026 1.00 92.62 102 GLN A N 1
ATOM 812 C CA . GLN A 1 102 ? 9.117 -7.150 -5.727 1.00 92.62 102 GLN A CA 1
ATOM 813 C C . GLN A 1 102 ? 7.972 -6.981 -4.725 1.00 92.62 102 GLN A C 1
ATOM 815 O O . GLN A 1 102 ? 8.115 -6.234 -3.758 1.00 92.62 102 GLN A O 1
ATOM 820 N N . TYR A 1 103 ? 6.887 -7.742 -4.871 1.00 93.00 103 TYR A N 1
ATOM 821 C CA . TYR A 1 103 ? 5.765 -7.749 -3.939 1.00 93.00 103 TYR A CA 1
ATOM 822 C C . TYR A 1 103 ? 6.195 -8.179 -2.533 1.00 93.00 103 TYR A C 1
ATOM 824 O O . TYR A 1 103 ? 5.828 -7.544 -1.546 1.00 93.00 103 TYR A O 1
ATOM 832 N N . THR A 1 104 ? 7.048 -9.197 -2.414 1.00 94.75 104 THR A N 1
ATOM 833 C CA . THR A 1 104 ? 7.592 -9.614 -1.112 1.00 94.75 104 THR A CA 1
ATOM 834 C C . THR A 1 104 ? 8.397 -8.493 -0.445 1.00 94.75 104 THR A C 1
ATOM 836 O O . THR A 1 104 ? 8.268 -8.259 0.760 1.00 94.75 104 THR A O 1
ATOM 839 N N . LYS A 1 105 ? 9.212 -7.755 -1.212 1.00 92.81 105 LYS A N 1
ATOM 840 C CA . LYS A 1 105 ? 9.931 -6.571 -0.703 1.00 92.81 105 LYS A CA 1
ATOM 841 C C . LYS A 1 105 ? 8.962 -5.449 -0.324 1.00 92.81 105 LYS A C 1
ATOM 843 O O . LYS A 1 105 ? 9.155 -4.806 0.705 1.00 92.81 105 LYS A O 1
ATOM 848 N N . PHE A 1 106 ? 7.914 -5.248 -1.118 1.00 92.50 106 PHE A N 1
ATOM 849 C CA . PHE A 1 106 ? 6.870 -4.260 -0.871 1.00 92.50 106 PHE A CA 1
ATOM 850 C C . PHE A 1 106 ? 6.126 -4.538 0.441 1.00 92.50 106 PHE A C 1
ATOM 852 O O . PHE A 1 106 ? 5.949 -3.625 1.241 1.00 92.50 106 PHE A O 1
ATOM 859 N N . VAL A 1 107 ? 5.759 -5.794 0.711 1.00 92.25 107 VAL A N 1
ATOM 860 C CA . VAL A 1 107 ? 5.109 -6.190 1.971 1.00 92.25 107 VAL A CA 1
ATOM 861 C C . VAL A 1 107 ? 6.011 -5.892 3.169 1.00 92.25 107 VAL A C 1
ATOM 863 O O . VAL A 1 107 ? 5.564 -5.253 4.116 1.00 92.25 107 VAL A O 1
ATOM 866 N N . LYS A 1 108 ? 7.302 -6.246 3.100 1.00 91.81 108 LYS A N 1
ATOM 867 C CA . LYS A 1 108 ? 8.268 -5.907 4.162 1.00 91.81 108 LYS A CA 1
ATOM 868 C C . LYS A 1 108 ? 8.380 -4.396 4.379 1.00 91.81 108 LYS A C 1
ATOM 870 O O . LYS A 1 108 ? 8.423 -3.932 5.513 1.00 91.81 108 LYS A O 1
ATOM 875 N N . TRP A 1 109 ? 8.414 -3.626 3.294 1.00 90.31 109 TRP A N 1
ATOM 876 C CA . TRP A 1 109 ? 8.437 -2.167 3.361 1.00 90.31 109 TRP A CA 1
ATOM 877 C C . TRP A 1 109 ? 7.163 -1.588 3.998 1.00 90.31 109 TRP A C 1
ATOM 879 O O . TRP A 1 109 ? 7.265 -0.662 4.797 1.00 90.31 109 TRP A O 1
ATOM 889 N N . MET A 1 110 ? 5.986 -2.154 3.707 1.00 86.56 110 MET A N 1
ATOM 890 C CA . MET A 1 110 ? 4.719 -1.776 4.348 1.00 86.56 110 MET A CA 1
ATOM 891 C C . MET A 1 110 ? 4.710 -2.105 5.847 1.00 86.56 110 MET A C 1
ATOM 893 O O . MET A 1 110 ? 4.224 -1.305 6.644 1.00 86.56 110 MET A O 1
ATOM 897 N N . ASP A 1 111 ? 5.224 -3.273 6.236 1.00 85.44 111 ASP A N 1
ATOM 898 C CA . ASP A 1 111 ? 5.219 -3.730 7.630 1.00 85.44 111 ASP A CA 1
ATOM 899 C C . ASP A 1 111 ? 6.153 -2.910 8.524 1.00 85.44 111 ASP A C 1
ATOM 901 O O . ASP A 1 111 ? 5.797 -2.615 9.659 1.00 85.44 111 ASP A O 1
ATOM 905 N N . ASN A 1 112 ? 7.286 -2.440 7.996 1.00 82.19 112 ASN A N 1
ATOM 906 C CA . ASN A 1 112 ? 8.225 -1.577 8.726 1.00 82.19 112 ASN A CA 1
ATOM 907 C C . ASN A 1 112 ? 7.679 -0.167 9.040 1.00 82.19 112 ASN A C 1
ATOM 909 O O . ASN A 1 112 ? 8.382 0.637 9.650 1.00 82.19 112 ASN A O 1
ATOM 913 N N . ARG A 1 113 ? 6.472 0.167 8.570 1.00 72.31 113 ARG A N 1
ATOM 914 C CA . ARG A 1 113 ? 5.855 1.499 8.686 1.00 72.31 113 ARG A CA 1
ATOM 915 C C . ARG A 1 113 ? 4.555 1.509 9.491 1.00 72.31 113 ARG A C 1
ATOM 917 O O . ARG A 1 113 ? 3.935 2.568 9.591 1.00 72.31 113 ARG A O 1
ATOM 924 N N . LYS A 1 114 ? 4.120 0.347 9.978 1.00 58.69 114 LYS A N 1
ATOM 925 C CA . LYS A 1 114 ? 2.984 0.202 10.897 1.00 58.69 114 LYS A CA 1
ATOM 926 C C . LYS A 1 114 ? 3.435 0.473 12.325 1.00 58.69 114 LYS A C 1
ATOM 928 O O . LYS A 1 114 ? 2.605 1.029 13.072 1.00 58.69 114 LYS A O 1
#

Nearest PDB structures (foldseek):
  7e4g-assembly1_B  TM=5.680E-01  e=1.626E+00  Promethearchaeati archaeon
  7e4g-assembly1_A  TM=6.737E-01  e=2.681E+00  Promethearchaeati archaeon
  7e4g-assembly1_C  TM=5.307E-01  e=3.349E+00  Promethearchaeati archaeon
  7cj3-assembly1_A  TM=5.663E-01  e=6.896E+00  Salpingoeca rosetta

Secondary structure (DSSP, 8-state):
------------------SSHHHHHHHHHHHHHHHHHHHHHHHHT--HHHHHHHHHHHHHHHHHHHHHTTTS-TTSHHHHHHHHHHHHHHHHHHTTTS-HHHHHHHHHHHHTT-

Mean predicted aligned error: 9.32 Å